Protein AF-A0A7W5B643-F1 (afdb_monomer_lite)

Organism: NCBI:txid1715466

Radius of gyration: 18.0 Å; chains: 1; bounding box: 51×26×39 Å

Structure (mmCIF, N/CA/C/O backbone):
data_AF-A0A7W5B643-F1
#
_entry.id   AF-A0A7W5B643-F1
#
loop_
_atom_site.group_PDB
_atom_site.id
_atom_site.type_symbol
_atom_site.label_atom_id
_atom_site.label_alt_id
_atom_site.label_comp_id
_atom_site.label_asym_id
_atom_site.label_entity_id
_atom_site.label_seq_id
_atom_site.pdbx_PDB_ins_code
_atom_site.Cartn_x
_atom_site.Cartn_y
_atom_site.Cartn_z
_atom_site.occupancy
_atom_site.B_iso_or_equiv
_atom_site.auth_seq_id
_atom_site.auth_comp_id
_atom_site.auth_asym_id
_atom_site.auth_atom_id
_atom_site.pdbx_PDB_model_num
ATOM 1 N N . MET A 1 1 ? 12.814 10.000 -15.912 1.00 88.44 1 MET A N 1
ATOM 2 C CA . MET A 1 1 ? 11.499 9.317 -15.899 1.00 88.44 1 MET A CA 1
ATOM 3 C C . MET A 1 1 ? 11.646 8.037 -15.090 1.00 88.44 1 MET A C 1
ATOM 5 O O . MET A 1 1 ? 12.649 7.363 -15.277 1.00 88.44 1 MET A O 1
ATOM 9 N N . LEU A 1 2 ? 10.718 7.712 -14.186 1.00 90.00 2 LEU A N 1
ATOM 10 C CA . LEU A 1 2 ? 10.789 6.442 -13.454 1.00 90.00 2 LEU A CA 1
ATOM 11 C C . LEU A 1 2 ? 10.411 5.264 -14.358 1.00 90.00 2 LEU A C 1
ATOM 13 O O . LEU A 1 2 ? 9.406 5.342 -15.071 1.00 90.00 2 LEU A O 1
ATOM 17 N N . THR A 1 3 ? 11.169 4.172 -14.271 1.00 96.94 3 THR A N 1
ATOM 18 C CA . THR A 1 3 ? 10.841 2.922 -14.965 1.00 96.94 3 THR A CA 1
ATOM 19 C C . THR A 1 3 ? 9.628 2.250 -14.323 1.00 96.94 3 THR A C 1
ATOM 21 O O . THR A 1 3 ? 9.292 2.506 -13.163 1.00 96.94 3 THR A O 1
ATOM 24 N N . THR A 1 4 ? 8.960 1.372 -15.071 1.00 97.62 4 THR A N 1
ATOM 25 C CA . THR A 1 4 ? 7.815 0.598 -14.568 1.00 97.62 4 THR A CA 1
ATOM 26 C C . THR A 1 4 ? 8.186 -0.220 -13.331 1.00 97.62 4 THR A C 1
ATOM 28 O O . THR A 1 4 ? 7.418 -0.258 -12.372 1.00 97.62 4 THR A O 1
ATOM 31 N N . GLU A 1 5 ? 9.391 -0.793 -13.307 1.00 97.19 5 GLU A N 1
ATOM 32 C CA . GLU A 1 5 ? 9.875 -1.578 -12.169 1.00 97.19 5 GLU A CA 1
ATOM 33 C C . GLU A 1 5 ? 10.102 -0.709 -10.926 1.00 97.19 5 GLU A C 1
ATOM 35 O O . GLU A 1 5 ? 9.652 -1.053 -9.836 1.00 97.19 5 GLU A O 1
ATOM 40 N N . MET A 1 6 ? 10.693 0.480 -11.085 1.00 96.94 6 MET A N 1
ATOM 41 C CA . MET A 1 6 ? 10.858 1.414 -9.967 1.00 96.94 6 MET A CA 1
ATOM 42 C C . MET A 1 6 ? 9.503 1.859 -9.397 1.00 96.94 6 MET A C 1
ATOM 44 O O . MET A 1 6 ? 9.341 1.949 -8.181 1.00 96.94 6 MET A O 1
ATOM 48 N N . LYS A 1 7 ? 8.500 2.095 -10.255 1.00 96.62 7 LYS A N 1
ATOM 49 C CA . LYS A 1 7 ? 7.136 2.425 -9.805 1.00 96.62 7 LYS A CA 1
ATOM 50 C C . LYS A 1 7 ? 6.505 1.268 -9.031 1.00 96.62 7 LYS A C 1
ATOM 52 O O . LYS A 1 7 ? 5.879 1.503 -8.000 1.00 96.62 7 LYS A O 1
ATOM 57 N N . ARG A 1 8 ? 6.698 0.029 -9.496 1.00 96.25 8 ARG A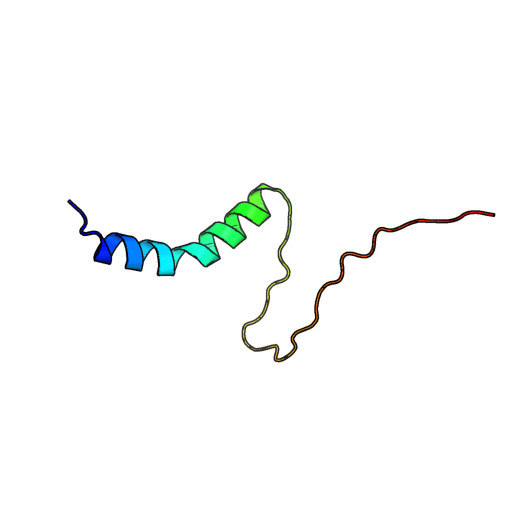 N 1
ATOM 58 C CA . ARG A 1 8 ? 6.207 -1.182 -8.825 1.00 96.25 8 ARG A CA 1
ATOM 59 C C . ARG A 1 8 ? 6.816 -1.337 -7.434 1.00 96.25 8 ARG A C 1
ATOM 61 O O . ARG A 1 8 ? 6.088 -1.606 -6.484 1.00 96.25 8 ARG A O 1
ATOM 68 N N . GLN A 1 9 ? 8.122 -1.126 -7.300 1.00 96.94 9 GLN A N 1
ATOM 69 C CA . GLN A 1 9 ? 8.817 -1.213 -6.013 1.00 96.94 9 GLN A CA 1
ATOM 70 C C . GLN A 1 9 ? 8.334 -0.150 -5.022 1.00 96.94 9 GLN A C 1
ATOM 72 O O . GLN A 1 9 ? 8.082 -0.465 -3.860 1.00 96.94 9 GLN A O 1
ATOM 77 N N . ILE A 1 10 ? 8.133 1.088 -5.483 1.00 95.69 10 ILE A N 1
ATOM 78 C CA . ILE A 1 10 ? 7.583 2.168 -4.650 1.00 95.69 10 ILE A CA 1
ATOM 79 C C . ILE A 1 10 ? 6.163 1.831 -4.190 1.00 95.69 10 ILE A C 1
ATOM 81 O O . ILE A 1 10 ? 5.859 1.963 -3.007 1.00 95.69 10 ILE A O 1
ATOM 85 N N . PHE A 1 11 ? 5.309 1.356 -5.100 1.00 95.56 11 PHE A N 1
ATOM 86 C CA . PHE A 1 11 ? 3.947 0.955 -4.755 1.00 95.56 11 PHE A CA 1
ATOM 87 C C . PHE A 1 11 ? 3.936 -0.153 -3.699 1.00 95.56 11 PHE A C 1
ATOM 89 O O . PHE A 1 11 ? 3.260 -0.021 -2.686 1.00 95.56 11 PHE A O 1
ATOM 96 N N . LEU A 1 12 ? 4.713 -1.221 -3.899 1.00 95.31 12 LEU A N 1
ATOM 97 C CA . LEU A 1 12 ? 4.766 -2.341 -2.956 1.00 95.31 12 LEU A CA 1
ATOM 98 C C . LEU A 1 12 ? 5.251 -1.919 -1.569 1.00 95.31 12 LEU A C 1
ATOM 100 O O . LEU A 1 12 ? 4.768 -2.459 -0.581 1.00 95.31 12 LEU A O 1
ATOM 104 N N . ARG A 1 13 ? 6.167 -0.949 -1.497 1.00 94.06 13 ARG A N 1
ATOM 105 C CA . ARG A 1 13 ? 6.667 -0.424 -0.226 1.00 94.06 13 ARG A CA 1
ATOM 106 C C . ARG A 1 13 ? 5.620 0.400 0.523 1.00 94.06 13 ARG A C 1
ATOM 108 O O . ARG A 1 13 ? 5.555 0.312 1.738 1.00 94.06 13 ARG A O 1
ATOM 115 N N . LEU A 1 14 ? 4.833 1.201 -0.193 1.00 95.81 14 LEU A N 1
ATOM 116 C CA . LEU A 1 14 ? 3.940 2.194 0.417 1.00 95.81 14 LEU A CA 1
ATOM 117 C C . LEU A 1 14 ? 2.479 1.750 0.510 1.00 95.81 14 LEU A C 1
ATOM 119 O O . LEU A 1 14 ? 1.695 2.406 1.187 1.00 95.81 14 LEU A O 1
ATOM 123 N N . ARG A 1 15 ? 2.075 0.671 -0.171 1.00 94.56 15 ARG A N 1
ATOM 124 C CA . ARG A 1 15 ? 0.659 0.271 -0.263 1.00 94.56 15 ARG A CA 1
ATOM 125 C C . ARG A 1 15 ? 0.004 0.064 1.104 1.00 94.56 15 ARG A C 1
ATOM 127 O O . ARG A 1 15 ? -1.126 0.499 1.292 1.00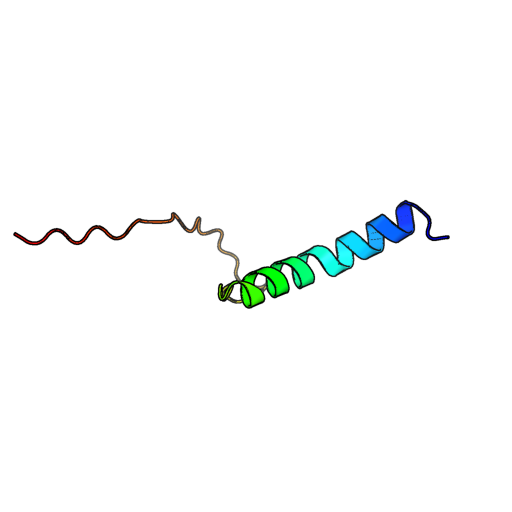 94.56 15 ARG A O 1
ATOM 134 N N . ASP A 1 16 ? 0.714 -0.558 2.044 1.00 88.88 16 ASP A N 1
ATOM 135 C CA . ASP A 1 16 ? 0.145 -0.948 3.334 1.00 88.88 16 ASP A CA 1
ATOM 136 C C . ASP A 1 16 ? 0.044 0.278 4.252 1.00 88.88 16 ASP A C 1
ATOM 138 O O . ASP A 1 16 ? -0.987 0.504 4.879 1.00 88.88 16 ASP A O 1
ATOM 142 N N . GLU A 1 17 ? 1.066 1.138 4.246 1.00 92.25 17 GLU A N 1
ATOM 143 C CA . GLU A 1 17 ? 1.060 2.418 4.962 1.00 92.25 17 GLU A CA 1
ATOM 144 C C . GLU A 1 17 ? -0.023 3.362 4.430 1.00 92.25 17 GLU A C 1
ATOM 146 O O . GLU A 1 17 ? -0.768 3.952 5.213 1.00 92.25 17 GLU A O 1
ATOM 151 N N . ASN A 1 18 ? -0.162 3.457 3.106 1.00 94.50 18 ASN A N 1
ATOM 152 C CA . ASN A 1 18 ? -1.192 4.272 2.473 1.00 94.50 18 ASN A CA 1
ATOM 153 C C . ASN A 1 18 ? -2.590 3.747 2.790 1.00 94.50 18 ASN A C 1
ATOM 155 O O . ASN A 1 18 ? -3.458 4.539 3.130 1.00 94.50 18 ASN A O 1
ATOM 159 N N . TYR A 1 19 ? -2.804 2.431 2.741 1.00 91.75 19 TYR A N 1
ATOM 160 C CA . TYR A 1 19 ? -4.084 1.831 3.111 1.00 91.75 19 TYR A CA 1
ATOM 161 C C . TYR A 1 19 ? -4.457 2.147 4.566 1.00 91.75 19 TYR A C 1
ATOM 163 O O . TYR A 1 19 ? -5.557 2.618 4.845 1.00 91.75 19 TYR A O 1
ATOM 171 N N . GLN A 1 20 ? -3.516 1.969 5.494 1.00 90.88 20 GLN A N 1
ATOM 172 C CA . GLN A 1 20 ? -3.704 2.286 6.911 1.00 90.88 20 GLN A CA 1
ATOM 173 C C . GLN A 1 20 ? -3.975 3.780 7.138 1.00 90.88 20 GLN A C 1
ATOM 175 O O . GLN A 1 20 ? -4.827 4.144 7.949 1.00 90.88 20 GLN A O 1
ATOM 180 N N . ALA A 1 21 ? -3.273 4.657 6.418 1.00 91.50 21 ALA A N 1
ATOM 181 C CA . ALA A 1 21 ? -3.503 6.095 6.466 1.00 91.50 21 ALA A CA 1
ATOM 182 C C . ALA A 1 21 ? -4.885 6.472 5.911 1.00 91.50 21 ALA A C 1
ATOM 184 O O . ALA A 1 21 ? -5.582 7.272 6.532 1.00 91.50 21 ALA A O 1
ATOM 185 N N . SER A 1 22 ? -5.309 5.866 4.798 1.00 92.62 22 SER A N 1
ATOM 186 C CA . SER A 1 22 ? -6.640 6.067 4.221 1.00 92.62 22 SER A CA 1
ATOM 187 C C . SER A 1 22 ? -7.743 5.669 5.196 1.00 92.62 22 SER A C 1
ATOM 189 O O . SER A 1 22 ? -8.657 6.457 5.413 1.00 92.62 22 SER A O 1
ATOM 191 N N . LEU A 1 23 ? -7.619 4.520 5.868 1.00 89.88 23 LEU A N 1
ATOM 192 C CA . LEU A 1 23 ? -8.579 4.115 6.899 1.00 89.88 23 LEU A CA 1
ATOM 193 C C . LEU A 1 23 ? -8.683 5.157 8.022 1.00 89.88 23 LEU A C 1
ATOM 195 O O . LEU A 1 23 ? -9.785 5.546 8.404 1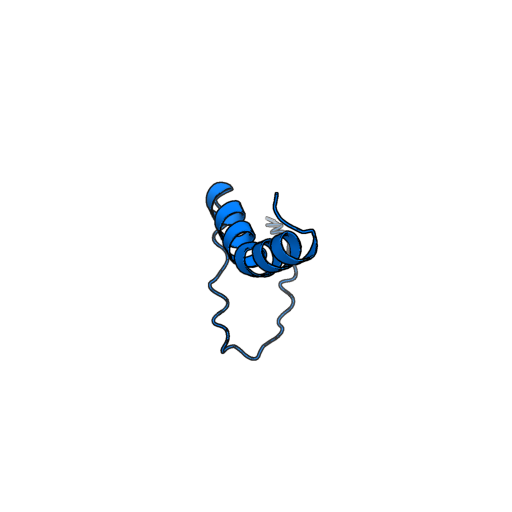.00 89.88 23 LEU A O 1
ATOM 199 N N . ARG A 1 24 ? -7.545 5.676 8.502 1.00 90.00 24 ARG A N 1
ATOM 200 C CA . ARG A 1 24 ? -7.527 6.710 9.551 1.00 90.00 24 ARG A CA 1
ATOM 201 C C . ARG A 1 24 ? -8.195 8.010 9.112 1.00 90.00 24 ARG A C 1
ATOM 203 O O . ARG A 1 24 ? -8.857 8.638 9.932 1.00 90.00 24 ARG A O 1
ATOM 210 N N . LEU A 1 25 ? -8.033 8.413 7.849 1.00 91.81 25 LEU A N 1
ATOM 211 C CA . LEU A 1 25 ? -8.718 9.586 7.292 1.00 91.81 25 LEU A CA 1
ATOM 212 C C . LEU A 1 25 ? -10.237 9.394 7.245 1.00 91.81 25 LEU A C 1
ATOM 214 O O . LEU A 1 25 ? -10.977 10.348 7.460 1.00 91.81 25 LEU A O 1
ATOM 218 N N . GLU A 1 26 ? -10.696 8.165 7.026 1.00 92.25 26 GLU A N 1
ATOM 219 C CA . GLU A 1 26 ? -12.116 7.799 7.072 1.00 92.25 26 GLU A CA 1
ATOM 220 C C . GLU A 1 26 ? -12.637 7.585 8.507 1.00 92.25 26 GLU A C 1
ATOM 222 O O . GLU A 1 26 ? -13.796 7.224 8.705 1.00 92.25 26 GLU A O 1
ATOM 227 N N . GLY A 1 27 ? -11.804 7.814 9.531 1.00 88.94 27 GLY A N 1
ATOM 228 C CA . GLY A 1 27 ? -12.159 7.606 10.937 1.00 88.94 27 GLY A CA 1
ATOM 229 C C . GLY A 1 27 ? -12.225 6.131 11.347 1.00 88.94 27 GLY A C 1
ATOM 230 O O . GLY A 1 27 ? -12.629 5.817 12.467 1.00 88.94 27 GLY A O 1
ATOM 231 N N . LEU A 1 28 ? -11.805 5.221 10.467 1.00 83.00 28 LEU A N 1
ATOM 232 C CA . LEU A 1 28 ? -11.636 3.809 10.767 1.00 83.00 28 LEU A CA 1
ATOM 233 C C . LEU A 1 28 ? -10.270 3.647 11.434 1.00 83.00 28 LEU A C 1
ATOM 235 O O . LEU A 1 28 ? -9.233 3.923 10.833 1.00 83.00 28 LEU A O 1
ATOM 239 N N . VAL A 1 29 ? -10.251 3.226 12.698 1.00 74.38 29 VAL A N 1
ATOM 240 C CA . VAL A 1 29 ? -9.010 2.835 13.374 1.00 74.38 29 VAL A CA 1
ATOM 241 C C . VAL A 1 29 ? -8.790 1.354 13.075 1.00 74.38 29 VAL A C 1
ATOM 243 O O . VAL A 1 29 ? -9.455 0.519 13.688 1.00 74.38 29 VAL A O 1
ATOM 246 N N . PRO A 1 30 ? -7.914 0.992 12.122 1.00 64.75 30 PRO A N 1
ATOM 247 C CA . PRO A 1 30 ? -7.478 -0.386 11.996 1.00 64.75 30 PRO A CA 1
ATOM 248 C C . PRO A 1 30 ? -6.784 -0.780 13.299 1.00 64.75 30 PRO A C 1
ATOM 250 O O . PRO A 1 30 ? -5.835 -0.114 13.728 1.00 64.75 30 PRO A O 1
ATOM 253 N N . ASP A 1 31 ? -7.277 -1.846 13.933 1.00 63.09 31 ASP A N 1
ATOM 254 C CA . ASP A 1 31 ? -6.554 -2.501 15.018 1.00 63.09 31 ASP A CA 1
ATOM 255 C C . ASP A 1 31 ? -5.135 -2.776 14.525 1.00 63.09 31 ASP A C 1
ATOM 257 O O . ASP A 1 31 ? -4.935 -3.260 13.406 1.00 63.09 31 ASP A O 1
ATOM 261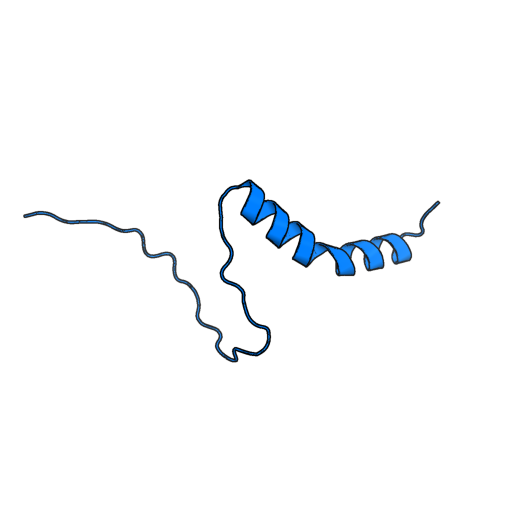 N N . LYS A 1 32 ? -4.137 -2.411 15.333 1.00 58.84 32 LYS A N 1
ATOM 262 C CA . LYS A 1 32 ? -2.744 -2.728 15.029 1.00 58.84 32 LYS A CA 1
ATOM 263 C C . LYS A 1 32 ? -2.641 -4.247 14.960 1.00 58.84 32 LYS A C 1
ATOM 265 O O . LYS A 1 32 ? -2.543 -4.909 15.987 1.00 58.84 32 LYS A O 1
ATOM 270 N N . THR A 1 33 ? -2.668 -4.806 13.755 1.00 56.88 33 THR A N 1
ATOM 271 C CA . THR A 1 33 ? -2.216 -6.173 13.518 1.00 56.88 33 THR A CA 1
ATOM 272 C C . THR A 1 33 ? -0.721 -6.181 13.775 1.00 56.88 33 THR A C 1
ATOM 274 O O . THR A 1 33 ? 0.085 -5.939 12.876 1.00 56.88 33 THR A O 1
ATOM 277 N N . ASP A 1 34 ? -0.356 -6.392 15.037 1.00 49.69 34 ASP A N 1
ATOM 278 C CA . ASP A 1 34 ? 0.992 -6.749 15.424 1.00 49.69 34 ASP A CA 1
ATOM 279 C C . ASP A 1 34 ? 1.375 -7.976 14.600 1.00 49.69 34 ASP A C 1
ATOM 281 O O . ASP A 1 34 ? 0.740 -9.030 14.678 1.00 49.69 34 ASP A O 1
ATOM 285 N N . ALA A 1 35 ? 2.429 -7.845 13.797 1.00 51.25 35 ALA A N 1
ATOM 286 C CA . ALA A 1 35 ? 2.952 -8.886 12.913 1.00 51.25 35 ALA A CA 1
ATOM 287 C C . ALA A 1 35 ? 3.482 -10.141 13.655 1.00 51.25 35 ALA A C 1
ATOM 289 O O . ALA A 1 35 ? 4.185 -10.955 13.066 1.00 51.25 35 ALA A O 1
ATOM 290 N N . ASN A 1 36 ? 3.138 -10.312 14.936 1.00 46.06 36 ASN A N 1
ATOM 291 C CA . ASN A 1 36 ? 3.421 -11.478 15.768 1.00 46.06 36 ASN A CA 1
ATOM 292 C C . ASN A 1 36 ? 2.168 -12.239 16.220 1.00 46.06 36 ASN A C 1
ATOM 294 O O . ASN A 1 36 ? 2.298 -13.250 16.911 1.00 46.06 36 ASN A O 1
ATOM 298 N N . GLN A 1 37 ? 0.957 -11.818 15.844 1.00 43.59 37 GLN A N 1
ATOM 299 C CA . GLN A 1 37 ? -0.234 -12.586 16.182 1.00 43.59 37 GLN A CA 1
ATOM 300 C C . GLN A 1 37 ? -0.560 -13.584 15.071 1.00 43.59 37 GLN A C 1
ATOM 302 O O . GLN A 1 37 ? -1.324 -13.330 14.143 1.00 43.59 37 GLN A O 1
ATOM 307 N N . SER A 1 38 ? 0.041 -14.766 15.209 1.00 48.44 38 SER A N 1
ATOM 308 C CA . SER A 1 38 ? -0.495 -16.018 14.684 1.00 48.44 38 SER A CA 1
ATOM 309 C C . SER A 1 38 ? -1.927 -16.197 15.188 1.00 48.44 38 SER A C 1
ATOM 311 O O . SER A 1 38 ? -2.163 -16.792 16.236 1.00 48.44 38 SER A O 1
ATOM 313 N N . THR A 1 39 ? -2.902 -15.608 14.503 1.00 42.38 39 THR A N 1
ATOM 314 C CA . THR A 1 39 ? -4.280 -16.097 14.458 1.00 42.38 39 THR A CA 1
ATOM 315 C C . THR A 1 39 ? -5.029 -15.379 13.350 1.00 42.38 39 THR A C 1
ATOM 317 O O . THR A 1 39 ? -5.495 -14.253 13.491 1.00 42.38 39 THR A O 1
ATOM 320 N N . VAL A 1 40 ? -5.200 -16.091 12.241 1.00 49.12 40 VAL A N 1
ATOM 321 C CA . VAL A 1 40 ? -6.339 -15.891 11.352 1.00 49.12 40 VAL A CA 1
ATOM 322 C C . VAL A 1 40 ? -7.599 -15.967 12.219 1.00 49.12 40 VAL A C 1
ATOM 324 O O . VAL A 1 40 ? -7.971 -17.042 12.684 1.00 49.12 40 VAL A O 1
ATOM 327 N N . LYS A 1 41 ? -8.257 -14.836 12.464 1.00 39.25 41 LYS A N 1
ATOM 328 C CA . LYS A 1 41 ? -9.678 -14.824 12.811 1.00 39.25 41 LYS A CA 1
ATOM 329 C C . LYS A 1 41 ? -10.405 -14.062 11.710 1.00 39.25 41 LYS A C 1
ATOM 331 O O . LYS A 1 41 ? -10.050 -12.915 11.450 1.00 39.25 41 LYS A O 1
ATOM 336 N N . PRO A 1 42 ? -11.397 -14.671 11.041 1.00 46.38 42 PRO A N 1
ATOM 337 C CA . PRO A 1 42 ? -12.244 -13.922 10.140 1.00 46.38 42 PRO A CA 1
ATOM 338 C C . PRO A 1 42 ? -13.103 -13.014 11.018 1.00 46.38 42 PRO A C 1
ATOM 340 O O . PRO A 1 42 ? -13.936 -13.489 11.791 1.00 46.38 42 PRO A O 1
ATOM 343 N N . THR A 1 43 ? -12.884 -11.705 10.939 1.00 47.00 43 THR A N 1
ATOM 344 C CA . THR A 1 43 ? -13.822 -10.731 11.496 1.00 47.00 43 THR A CA 1
ATOM 345 C C . THR A 1 43 ? -15.080 -10.786 10.639 1.00 47.00 43 THR A C 1
ATOM 347 O O . THR A 1 43 ? -15.214 -10.093 9.634 1.00 47.00 43 THR A O 1
ATOM 350 N N . VAL A 1 44 ? -15.986 -11.690 11.006 1.00 41.59 44 VAL A N 1
ATOM 351 C CA . VAL A 1 44 ? -17.358 -11.705 10.514 1.00 41.59 44 VAL A CA 1
ATOM 352 C C . VAL A 1 44 ? -18.002 -10.418 11.013 1.00 41.59 44 VAL A C 1
ATOM 354 O O . VAL A 1 44 ? -18.162 -10.220 12.216 1.00 41.59 44 VAL A O 1
ATOM 357 N N . ALA A 1 45 ? -18.346 -9.529 10.085 1.00 55.25 45 ALA A N 1
ATOM 358 C CA . ALA A 1 45 ? -19.177 -8.373 10.365 1.00 55.25 45 A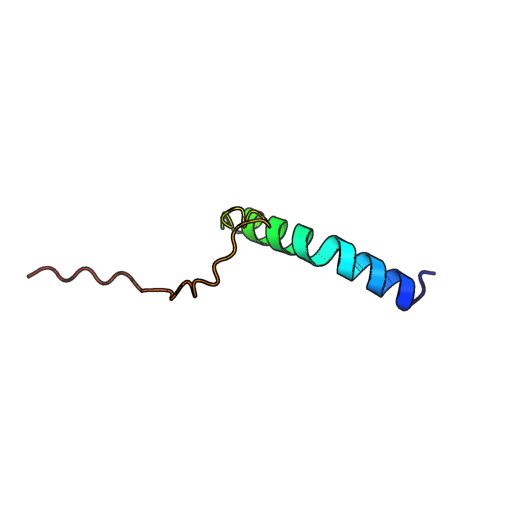LA A CA 1
ATOM 359 C C . ALA A 1 45 ? -20.562 -8.861 10.815 1.00 55.25 45 ALA A C 1
ATOM 361 O O . ALA A 1 45 ? -21.419 -9.178 9.995 1.00 55.25 45 ALA A O 1
ATOM 362 N N . THR A 1 46 ? -20.786 -8.967 12.123 1.00 48.25 46 THR A N 1
ATOM 363 C CA . THR A 1 46 ? -22.126 -9.175 12.681 1.00 48.25 46 THR A CA 1
ATOM 364 C C . THR A 1 46 ? -22.856 -7.830 12.742 1.00 48.25 46 THR A C 1
ATOM 366 O O . THR A 1 46 ? -22.412 -6.950 13.489 1.00 48.25 46 THR A O 1
ATOM 369 N N . PRO A 1 47 ? -23.968 -7.629 12.009 1.00 44.69 47 PRO A N 1
ATOM 370 C CA . PRO A 1 47 ? -24.812 -6.458 12.202 1.00 44.69 47 PRO A CA 1
ATOM 371 C C . PRO A 1 47 ? -25.532 -6.563 13.555 1.00 44.69 47 PRO A C 1
ATOM 373 O O . PRO A 1 47 ? -26.120 -7.591 13.888 1.00 44.69 47 PRO A O 1
ATOM 376 N N . LYS A 1 48 ? -25.471 -5.494 14.359 1.00 53.47 48 LYS A N 1
ATOM 377 C CA . LYS A 1 48 ? -26.203 -5.385 15.628 1.00 53.47 48 LYS A CA 1
ATOM 378 C C . LYS A 1 48 ? -27.695 -5.217 15.329 1.00 53.47 48 LYS A C 1
ATOM 380 O O . LYS A 1 48 ? -28.100 -4.160 14.853 1.00 53.47 48 LYS A O 1
ATOM 385 N N . THR A 1 49 ? -28.515 -6.214 15.645 1.00 45.50 49 THR A N 1
ATOM 386 C CA . THR A 1 49 ? -29.973 -6.049 15.715 1.00 45.50 49 THR A CA 1
ATOM 387 C C . THR A 1 49 ? -30.412 -6.262 17.156 1.00 45.50 49 THR A C 1
ATOM 389 O O . THR A 1 49 ? -30.502 -7.386 17.639 1.00 45.50 49 THR A O 1
ATOM 392 N N . THR A 1 50 ? -30.645 -5.159 17.863 1.00 46.56 50 THR A N 1
ATOM 393 C CA . THR A 1 50 ? -31.324 -5.158 19.159 1.00 46.56 50 THR A CA 1
ATOM 394 C C . THR A 1 50 ? -32.791 -5.505 18.918 1.00 46.56 50 THR A C 1
ATOM 396 O O . THR A 1 50 ? -33.491 -4.738 18.262 1.00 46.56 50 THR A O 1
ATOM 399 N N . TYR A 1 51 ? -33.264 -6.641 19.432 1.00 38.44 51 TYR A N 1
ATOM 400 C CA . TYR A 1 51 ? -34.696 -6.926 19.526 1.00 38.44 51 TYR A CA 1
ATOM 401 C C . TYR A 1 51 ? -35.158 -6.640 20.955 1.00 38.44 51 TYR A C 1
ATOM 403 O O . TYR A 1 51 ? -34.683 -7.260 21.904 1.00 38.44 51 TYR A O 1
ATOM 411 N N . VAL A 1 52 ? -36.061 -5.670 21.089 1.00 45.34 52 VAL A N 1
ATOM 412 C CA . VAL A 1 52 ? -36.823 -5.389 22.309 1.00 45.34 52 VAL A CA 1
ATOM 413 C C . VAL A 1 52 ? -38.182 -6.061 22.145 1.00 45.34 52 VAL A C 1
ATOM 415 O O . VAL A 1 52 ? -38.935 -5.680 21.247 1.00 45.34 52 VAL A O 1
ATOM 418 N N . ARG A 1 53 ? -38.500 -7.037 22.998 1.00 43.44 53 ARG A N 1
ATOM 419 C CA . ARG A 1 53 ? -39.874 -7.330 23.412 1.00 43.44 53 ARG A CA 1
ATOM 420 C C . ARG A 1 53 ? -39.890 -8.037 24.757 1.00 43.44 53 ARG A C 1
ATOM 422 O O . ARG A 1 53 ? -39.090 -8.982 24.913 1.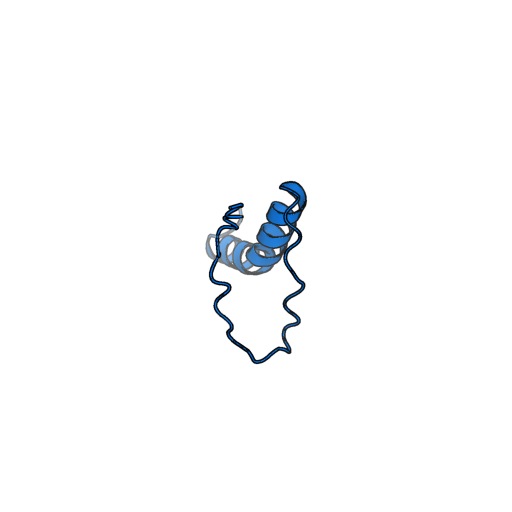00 43.44 53 ARG A O 1
#

pLDDT: mean 72.64, std 22.52, range [38.44, 97.62]

Sequence (53 aa):
MLTTEMKRQIFLRLRDENYQASLRLEGLVPDKTDANQSTVKPTVATPKTTYVR

Secondary structure (DSSP, 8-state):
---HHHHHHHHHHHHHHHHHHHHHHTT-------TT-----------------

Foldseek 3Di:
DDDPVNVVVVCVVCVVVVVCVVCVVVVRHPDPPPVPDPDDDPPDPDDDDDDDD

InterPro domains:
  IPR022541 FicA antitoxin homologue YhfG [PF10832] (2-45)